Protein AF-A0A353WS79-F1 (afdb_monomer_lite)

Radius of gyration: 9.49 Å; chains: 1; bounding box: 24×17×20 Å

pLDDT: mean 88.2, std 11.91, range [51.97, 97.38]

Secondary structure (DSSP, 8-state):
-PPTT---EEEEEETTEEEEE-TTS-EEEEEGGG----

Structure (mmCIF, N/CA/C/O backbone):
data_AF-A0A353WS79-F1
#
_entry.id   AF-A0A353WS79-F1
#
loop_
_atom_site.group_PDB
_atom_site.id
_atom_site.type_symbol
_atom_site.label_atom_id
_atom_site.label_alt_id
_atom_site.label_comp_id
_atom_site.label_asym_id
_atom_site.label_entity_id
_atom_site.label_seq_id
_atom_site.pdbx_PDB_ins_code
_atom_site.Cartn_x
_atom_site.Cartn_y
_atom_site.Cartn_z
_atom_site.occupancy
_atom_site.B_iso_or_equiv
_atom_site.auth_seq_id
_atom_site.auth_comp_id
_atom_site.auth_asym_id
_atom_site.auth_atom_id
_atom_site.pdbx_PDB_model_num
ATOM 1 N N . MET A 1 1 ? -12.817 7.547 0.127 1.00 51.97 1 MET A N 1
ATOM 2 C CA . MET A 1 1 ? -11.621 8.311 0.535 1.00 51.97 1 MET A CA 1
ATOM 3 C C . MET A 1 1 ? -10.956 7.501 1.634 1.00 51.97 1 MET A C 1
ATOM 5 O O . MET A 1 1 ? -11.684 7.016 2.491 1.00 51.97 1 MET A O 1
ATOM 9 N N . LEU A 1 2 ? -9.649 7.248 1.543 1.00 56.22 2 LEU A N 1
ATOM 10 C CA . LEU A 1 2 ? -8.912 6.468 2.542 1.00 56.22 2 LEU A CA 1
ATOM 11 C C . LEU A 1 2 ? -8.474 7.430 3.653 1.00 56.22 2 LEU A C 1
ATOM 13 O O . LEU A 1 2 ? -7.841 8.441 3.358 1.00 56.22 2 LEU A O 1
ATOM 17 N N . HIS A 1 3 ? -8.873 7.162 4.893 1.00 66.44 3 HIS A N 1
ATOM 18 C CA . HIS A 1 3 ? -8.422 7.933 6.050 1.00 66.44 3 HIS A CA 1
ATOM 19 C C . HIS A 1 3 ? -7.144 7.305 6.614 1.00 66.44 3 HIS A C 1
ATOM 21 O O . HIS A 1 3 ? -6.985 6.080 6.594 1.00 66.44 3 HIS A O 1
ATOM 27 N N . GLU A 1 4 ? -6.252 8.147 7.128 1.00 65.81 4 GLU A N 1
ATOM 28 C CA . GLU A 1 4 ? -5.082 7.734 7.904 1.00 65.81 4 GLU A CA 1
ATOM 29 C C . GLU A 1 4 ? -5.501 6.761 9.026 1.00 65.81 4 GLU A C 1
ATOM 31 O O . GLU A 1 4 ? -6.555 6.929 9.643 1.00 65.81 4 GLU A O 1
ATOM 36 N N . GLY A 1 5 ? -4.723 5.695 9.240 1.00 74.25 5 GLY A N 1
ATOM 37 C CA . GLY A 1 5 ? -5.054 4.624 10.193 1.00 74.25 5 GLY A CA 1
ATOM 38 C C . GLY A 1 5 ? -5.922 3.480 9.642 1.00 74.25 5 GLY A C 1
ATOM 39 O O . GLY A 1 5 ? -6.312 2.589 10.401 1.00 74.25 5 GLY A O 1
ATOM 40 N N . THR A 1 6 ? -6.219 3.452 8.337 1.00 83.06 6 THR A N 1
ATOM 41 C CA . THR A 1 6 ? -6.906 2.307 7.714 1.00 83.06 6 THR A CA 1
ATOM 42 C C . THR A 1 6 ? -5.952 1.119 7.567 1.00 83.06 6 THR A C 1
ATOM 44 O O . THR A 1 6 ? -4.953 1.207 6.859 1.00 83.06 6 THR A O 1
ATOM 47 N N . LYS A 1 7 ? -6.274 -0.016 8.201 1.00 85.94 7 LYS A N 1
ATOM 48 C CA . LYS A 1 7 ? -5.541 -1.274 7.993 1.00 85.94 7 LYS A CA 1
ATOM 49 C C . LYS A 1 7 ? -5.888 -1.878 6.637 1.00 85.94 7 LYS A C 1
ATOM 51 O O . LYS A 1 7 ? -7.063 -1.977 6.286 1.00 85.94 7 LYS A O 1
ATOM 56 N N . VAL A 1 8 ? -4.863 -2.325 5.926 1.00 91.44 8 VAL A N 1
ATOM 57 C CA . VAL A 1 8 ? -4.966 -2.949 4.603 1.00 91.44 8 VAL A CA 1
ATOM 58 C C . VAL A 1 8 ? -4.101 -4.204 4.559 1.00 91.44 8 VAL A C 1
ATOM 60 O O . VAL A 1 8 ? -3.185 -4.356 5.369 1.00 91.44 8 VAL A O 1
ATOM 63 N N . ILE A 1 9 ? -4.391 -5.107 3.628 1.00 93.38 9 ILE A N 1
ATOM 64 C CA . ILE A 1 9 ? -3.582 -6.309 3.394 1.00 93.38 9 ILE A CA 1
ATOM 65 C C . ILE A 1 9 ? -2.753 -6.077 2.137 1.00 93.38 9 ILE A C 1
ATOM 67 O O . ILE A 1 9 ? -3.310 -5.712 1.109 1.00 93.38 9 ILE A O 1
ATOM 71 N N . ILE A 1 10 ? -1.440 -6.299 2.191 1.00 93.81 10 ILE A N 1
ATOM 72 C CA . ILE A 1 10 ? -0.597 -6.272 0.989 1.00 93.81 10 ILE A CA 1
ATOM 73 C C . ILE A 1 10 ? -0.754 -7.611 0.270 1.00 93.81 10 ILE A C 1
ATOM 75 O O . ILE A 1 10 ? -0.470 -8.659 0.850 1.00 93.81 10 ILE A O 1
ATOM 79 N N . VAL A 1 11 ? -1.197 -7.568 -0.985 1.00 96.56 11 VAL A N 1
ATOM 80 C CA . VAL A 1 11 ? -1.411 -8.763 -1.815 1.00 96.56 11 VAL A CA 1
ATOM 81 C C . VAL A 1 11 ? -0.328 -8.944 -2.877 1.00 96.56 11 VAL A C 1
ATOM 83 O O . VAL A 1 11 ? -0.059 -10.077 -3.266 1.00 96.56 11 VAL A O 1
ATOM 86 N N . ASP A 1 12 ? 0.319 -7.860 -3.321 1.00 97.38 12 ASP A N 1
ATOM 87 C CA . ASP A 1 12 ? 1.437 -7.919 -4.272 1.00 97.38 12 ASP A CA 1
ATOM 88 C C . ASP A 1 12 ? 2.351 -6.682 -4.179 1.00 97.38 12 ASP A C 1
ATOM 90 O O . ASP A 1 12 ? 1.981 -5.655 -3.600 1.00 97.38 12 ASP A O 1
ATOM 94 N N . ARG A 1 13 ? 3.545 -6.769 -4.778 1.00 96.38 13 ARG A N 1
ATOM 95 C CA . ARG A 1 13 ? 4.507 -5.671 -4.892 1.00 96.38 13 ARG A CA 1
ATOM 96 C C . ARG A 1 13 ? 5.209 -5.677 -6.248 1.00 96.38 13 ARG A C 1
ATOM 98 O O . ARG A 1 13 ? 5.872 -6.644 -6.613 1.00 96.38 13 ARG A O 1
ATOM 105 N N . VAL A 1 14 ? 5.192 -4.529 -6.924 1.00 97.25 14 VAL A N 1
ATOM 106 C CA . VAL A 1 14 ? 5.946 -4.298 -8.164 1.00 97.25 14 VAL A CA 1
ATOM 107 C C . VAL A 1 14 ? 6.741 -3.004 -8.042 1.00 97.25 14 VAL A C 1
ATOM 109 O O . VAL A 1 14 ? 6.188 -1.906 -8.066 1.00 97.25 14 VAL A O 1
ATOM 112 N N . GLY A 1 15 ? 8.063 -3.129 -7.909 1.00 95.88 15 GLY A N 1
ATOM 113 C CA . GLY A 1 15 ? 8.927 -1.980 -7.638 1.00 95.88 15 GLY A CA 1
ATOM 114 C C . GLY A 1 15 ? 8.514 -1.283 -6.341 1.00 95.88 15 GLY A C 1
ATOM 115 O O . GLY A 1 15 ? 8.467 -1.916 -5.286 1.00 95.88 15 GLY A O 1
ATOM 116 N N . ASP A 1 16 ? 8.188 0.003 -6.433 1.00 95.81 16 ASP A N 1
ATOM 117 C CA . ASP A 1 16 ? 7.756 0.820 -5.291 1.00 95.81 16 ASP A CA 1
ATOM 118 C C . ASP A 1 16 ? 6.240 0.837 -5.082 1.00 95.81 16 ASP A C 1
ATOM 120 O O . ASP A 1 16 ? 5.752 1.522 -4.189 1.00 95.81 16 ASP A O 1
ATOM 124 N N . TRP A 1 17 ? 5.488 0.072 -5.872 1.00 96.56 17 TRP A N 1
ATOM 125 C CA . TRP A 1 17 ? 4.044 -0.033 -5.738 1.00 96.56 17 TRP A CA 1
ATOM 126 C C . TRP A 1 17 ? 3.642 -1.277 -4.956 1.00 96.56 17 TRP A C 1
ATOM 128 O O . TRP A 1 17 ? 4.127 -2.380 -5.221 1.00 96.56 17 TRP A O 1
ATOM 138 N N . PHE A 1 18 ? 2.695 -1.100 -4.044 1.00 96.12 18 PHE A N 1
ATOM 139 C CA . PHE A 1 18 ? 2.018 -2.166 -3.324 1.00 96.12 18 PHE A CA 1
ATOM 140 C C . PHE A 1 18 ? 0.581 -2.274 -3.804 1.00 96.12 18 PHE A C 1
ATOM 142 O O . PHE A 1 18 ? -0.154 -1.287 -3.784 1.00 96.12 18 PHE A O 1
ATOM 149 N N . ASN A 1 19 ? 0.177 -3.472 -4.218 1.00 97.12 19 ASN A N 1
ATOM 150 C CA . ASN A 1 19 ? -1.234 -3.778 -4.376 1.00 97.12 19 ASN A CA 1
ATOM 151 C C . ASN A 1 19 ? -1.775 -4.141 -2.996 1.00 97.12 19 ASN A C 1
ATOM 153 O O . ASN A 1 19 ? -1.234 -5.025 -2.322 1.00 97.12 19 ASN A O 1
ATOM 157 N N . ILE A 1 20 ? -2.821 -3.443 -2.580 1.00 95.62 20 ILE A N 1
ATOM 158 C CA . ILE A 1 20 ? -3.467 -3.613 -1.291 1.00 95.62 20 ILE A CA 1
ATOM 159 C C . ILE A 1 20 ? -4.918 -4.046 -1.466 1.00 95.62 20 ILE A C 1
ATOM 161 O O . ILE A 1 20 ? -5.588 -3.656 -2.419 1.00 95.62 20 ILE A O 1
ATOM 165 N N . GLU A 1 21 ? -5.414 -4.809 -0.504 1.00 95.75 21 GLU A N 1
ATOM 166 C CA . GLU A 1 21 ? -6.816 -5.178 -0.372 1.00 95.75 21 GLU A CA 1
ATOM 167 C C . GLU A 1 21 ? -7.412 -4.530 0.881 1.00 95.75 21 GLU A C 1
ATOM 169 O O . GLU A 1 21 ? -6.835 -4.572 1.976 1.00 95.75 21 GLU A O 1
ATOM 174 N N . LEU A 1 22 ? -8.568 -3.894 0.699 1.00 93.75 22 LEU A N 1
ATOM 175 C CA . LEU A 1 22 ? -9.383 -3.327 1.766 1.00 93.75 22 LEU A CA 1
ATOM 176 C C . LEU A 1 22 ? -10.286 -4.405 2.376 1.00 93.75 22 LEU A C 1
ATOM 178 O O . LEU A 1 22 ? -10.557 -5.437 1.769 1.00 93.75 22 LEU A O 1
ATOM 182 N N . SER A 1 23 ? -10.824 -4.144 3.566 1.00 92.88 23 SER A N 1
ATOM 183 C CA . SER A 1 23 ? -11.697 -5.095 4.272 1.00 92.88 23 SER A CA 1
ATOM 184 C C . SER A 1 23 ? -12.996 -5.449 3.535 1.00 92.88 23 SER A C 1
ATOM 186 O O . SER A 1 23 ? -13.622 -6.452 3.869 1.00 92.88 23 SER A O 1
ATOM 188 N N . ASP A 1 24 ? -13.411 -4.647 2.552 1.00 93.19 24 ASP A N 1
ATOM 189 C CA . ASP A 1 24 ? -14.570 -4.905 1.692 1.00 93.19 24 ASP A CA 1
ATOM 190 C C . ASP A 1 24 ? -14.224 -5.707 0.420 1.00 93.19 24 ASP A C 1
ATOM 192 O O . ASP A 1 24 ? -15.087 -5.913 -0.434 1.00 93.19 24 ASP A O 1
ATOM 196 N N . GLY A 1 25 ? -12.974 -6.168 0.292 1.00 94.94 25 GLY A N 1
ATOM 197 C CA . GLY A 1 25 ? -12.475 -6.954 -0.838 1.00 94.94 25 GLY A CA 1
ATOM 198 C C . GLY A 1 25 ? -12.069 -6.118 -2.054 1.00 94.94 25 GLY A C 1
ATOM 199 O O . GLY A 1 25 ? -11.690 -6.671 -3.087 1.00 94.94 25 GLY A O 1
ATOM 200 N N . ARG A 1 26 ? -12.144 -4.783 -1.981 1.00 95.75 26 ARG A N 1
ATOM 201 C CA . ARG A 1 26 ? -11.657 -3.919 -3.061 1.00 95.75 26 ARG A CA 1
ATOM 202 C C . ARG A 1 26 ? -10.137 -3.851 -3.047 1.00 95.75 26 ARG A C 1
ATOM 204 O O . ARG A 1 26 ? -9.531 -3.675 -1.993 1.00 95.75 26 ARG A O 1
ATOM 211 N N . GLN A 1 27 ? -9.544 -3.888 -4.236 1.00 96.81 27 GLN A N 1
ATOM 212 C CA . GLN A 1 27 ? -8.098 -3.785 -4.419 1.00 96.81 27 GLN A CA 1
ATOM 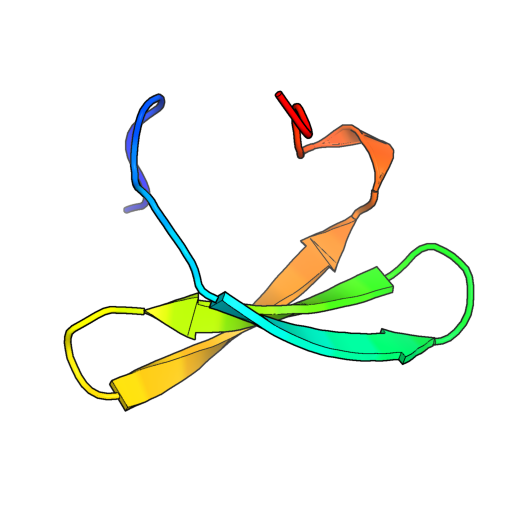213 C C . GLN A 1 27 ? -7.680 -2.466 -5.073 1.00 96.81 27 GLN A C 1
ATOM 215 O O . GLN A 1 27 ?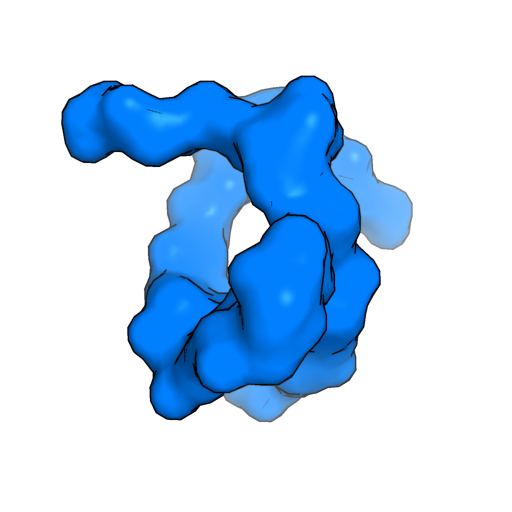 -8.461 -1.834 -5.795 1.00 96.81 27 GLN A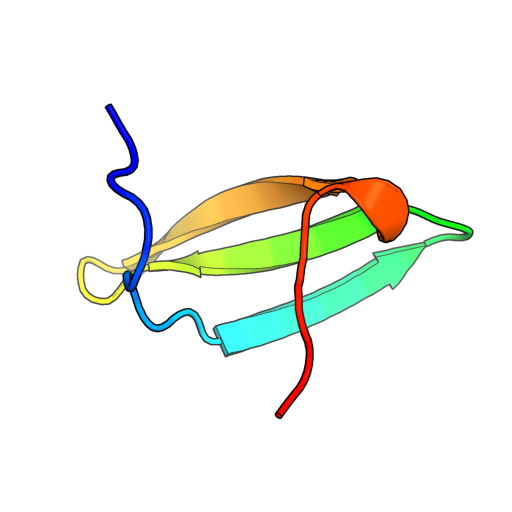 O 1
ATOM 220 N N . GLY A 1 28 ? -6.441 -2.053 -4.819 1.00 95.06 28 GLY A N 1
ATOM 221 C CA . GLY A 1 28 ? -5.859 -0.837 -5.374 1.00 95.06 28 GLY A CA 1
ATOM 222 C C . GLY A 1 28 ? -4.363 -0.731 -5.108 1.00 95.06 28 GLY A C 1
ATOM 223 O O . GLY A 1 28 ? -3.811 -1.462 -4.296 1.00 95.06 28 GLY A O 1
ATOM 224 N N . TRP A 1 29 ? -3.706 0.201 -5.793 1.00 95.94 29 TRP A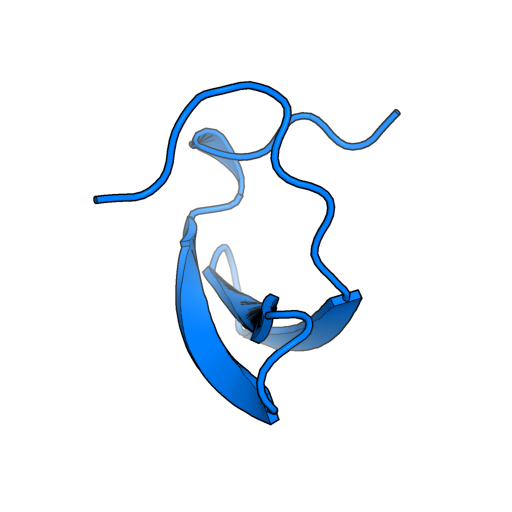 N 1
ATOM 225 C CA . TRP A 1 29 ? -2.261 0.390 -5.689 1.00 95.94 29 TRP A CA 1
ATOM 226 C C . TRP A 1 29 ? -1.912 1.625 -4.861 1.00 95.94 29 TRP A C 1
ATOM 228 O O . TRP A 1 29 ? -2.523 2.680 -5.034 1.00 95.94 29 TRP A O 1
ATOM 238 N N . LEU A 1 30 ? -0.904 1.492 -4.001 1.00 94.00 30 LEU A N 1
ATOM 239 C CA . LEU A 1 30 ? -0.299 2.578 -3.229 1.00 94.00 30 LEU A CA 1
ATOM 240 C C . LEU A 1 30 ? 1.214 2.601 -3.445 1.00 94.00 30 LEU A C 1
ATOM 242 O O . LEU A 1 30 ? 1.834 1.552 -3.631 1.00 94.00 30 LEU A O 1
ATOM 246 N N . LEU A 1 31 ? 1.811 3.792 -3.411 1.00 94.75 31 LEU A N 1
ATOM 247 C CA . LEU A 1 31 ? 3.263 3.929 -3.372 1.00 94.75 31 LEU A CA 1
ATOM 248 C C . LEU A 1 31 ? 3.782 3.568 -1.982 1.00 94.75 31 LEU A C 1
ATOM 250 O O . LEU A 1 31 ? 3.158 3.867 -0.967 1.00 94.75 31 LEU A O 1
ATOM 254 N N . SER A 1 32 ? 4.970 2.978 -1.940 1.00 91.00 32 SER A N 1
ATOM 255 C CA . SER A 1 32 ? 5.679 2.660 -0.703 1.00 91.00 32 SER A CA 1
ATOM 256 C C . SER A 1 32 ? 5.903 3.881 0.189 1.00 91.00 32 SER A C 1
ATOM 258 O O . SER A 1 32 ? 5.882 3.742 1.406 1.00 91.00 32 SER A O 1
ATOM 260 N N . SER A 1 33 ? 6.060 5.070 -0.403 1.00 92.44 33 SER A N 1
ATOM 261 C CA . SER A 1 33 ? 6.198 6.349 0.307 1.00 92.44 33 SER A CA 1
ATOM 262 C C . SER A 1 33 ? 4.949 6.776 1.070 1.00 92.44 33 SER A C 1
ATOM 264 O O . SER A 1 33 ? 5.052 7.573 1.997 1.00 92.44 33 SER A O 1
ATOM 266 N N . ASP A 1 34 ? 3.785 6.267 0.670 1.00 89.38 34 ASP A N 1
ATOM 267 C CA . ASP A 1 34 ? 2.487 6.673 1.207 1.00 89.38 34 ASP A CA 1
ATOM 268 C C . ASP A 1 34 ? 2.000 5.701 2.293 1.00 89.38 34 ASP A C 1
ATOM 270 O O . ASP A 1 34 ? 0.904 5.859 2.831 1.00 89.38 34 ASP A O 1
ATOM 274 N N . MET A 1 35 ? 2.800 4.675 2.606 1.00 83.06 35 MET A N 1
ATOM 275 C CA . MET A 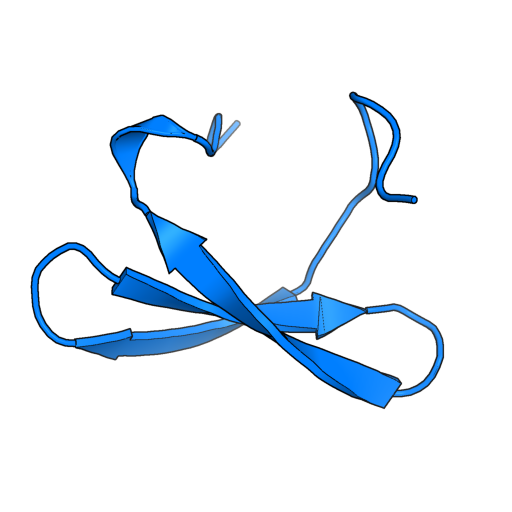1 35 ? 2.486 3.666 3.609 1.00 83.06 35 MET A CA 1
ATOM 276 C C . MET A 1 35 ? 3.487 3.707 4.758 1.00 83.06 35 MET A C 1
ATOM 278 O O . MET A 1 35 ? 4.699 3.682 4.554 1.00 83.06 35 MET A O 1
ATOM 282 N N . GLU A 1 36 ? 2.969 3.648 5.977 1.00 80.69 36 GLU A N 1
ATOM 283 C CA . GLU A 1 36 ? 3.761 3.338 7.160 1.00 80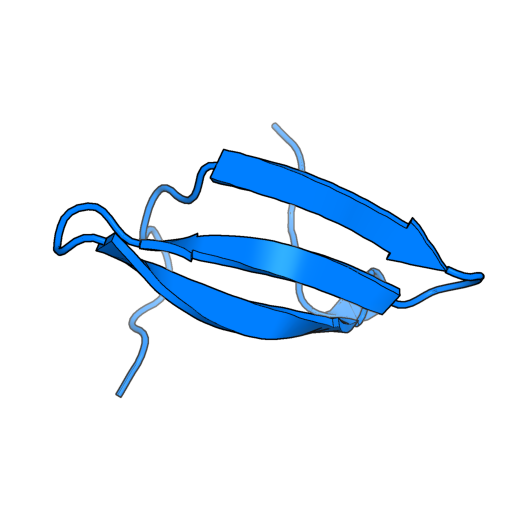.69 36 GLU A CA 1
ATOM 284 C C . GLU A 1 36 ? 3.546 1.861 7.515 1.00 80.69 36 GLU A C 1
ATOM 286 O O . GLU A 1 36 ? 2.441 1.443 7.865 1.00 80.69 36 GLU A O 1
ATOM 291 N N . ILE A 1 37 ? 4.596 1.049 7.356 1.00 72.19 37 ILE A N 1
ATOM 292 C CA . ILE A 1 37 ? 4.589 -0.368 7.736 1.00 72.19 37 ILE A CA 1
ATOM 293 C C . ILE A 1 37 ? 5.091 -0.446 9.181 1.00 72.19 37 ILE A C 1
ATOM 295 O O . ILE A 1 37 ? 6.284 -0.265 9.427 1.00 72.19 37 ILE A O 1
ATOM 299 N N . ILE A 1 38 ? 4.164 -0.683 10.110 1.00 72.94 38 ILE A N 1
ATOM 300 C CA . ILE A 1 38 ? 4.400 -0.804 11.561 1.00 72.94 38 ILE A CA 1
ATOM 301 C C . ILE A 1 38 ? 4.446 -2.260 12.014 1.00 72.94 38 ILE A C 1
ATOM 303 O O . ILE A 1 38 ? 3.638 -3.065 11.495 1.00 72.94 38 ILE A O 1
#

Sequence (38 aa):
MLHEGTKVIIVDRVGDWFNIELSDGRQGWLLSSDMEII

Foldseek 3Di:
DDDPPFDWAFPDDDPQKTWTAHPVRDIDIDGVVVDDDD